Protein AF-A0A1B8EIZ2-F1 (afdb_monomer_lite)

Structure (mmCIF, N/CA/C/O backbone):
data_AF-A0A1B8EIZ2-F1
#
_entry.id   AF-A0A1B8EIZ2-F1
#
loop_
_atom_site.group_PDB
_atom_site.id
_atom_site.type_symbol
_atom_site.label_atom_id
_atom_site.label_alt_id
_atom_site.label_comp_id
_atom_site.label_asym_id
_atom_site.label_entity_id
_atom_site.label_seq_id
_atom_site.pdbx_PDB_ins_code
_atom_site.Cartn_x
_atom_site.Cartn_y
_atom_site.Cartn_z
_atom_site.occupancy
_atom_site.B_iso_or_equiv
_atom_site.auth_seq_id
_atom_site.auth_comp_id
_atom_site.auth_asym_id
_atom_site.auth_atom_id
_atom_site.pdbx_PDB_model_num
ATOM 1 N N . MET A 1 1 ? -33.612 -1.750 5.913 1.00 44.97 1 MET A N 1
ATOM 2 C CA . MET A 1 1 ? -33.078 -2.197 7.218 1.00 44.97 1 MET A CA 1
ATOM 3 C C . MET A 1 1 ? -32.308 -3.496 6.984 1.00 44.97 1 MET A C 1
ATOM 5 O O . MET A 1 1 ? -32.879 -4.565 7.127 1.00 44.97 1 MET A O 1
ATOM 9 N N . GLY A 1 2 ? -31.069 -3.424 6.476 1.00 52.00 2 GLY A N 1
ATOM 10 C CA . GLY A 1 2 ? -30.367 -4.631 6.025 1.00 52.00 2 GLY A CA 1
ATOM 11 C C . GLY A 1 2 ? -28.895 -4.427 5.651 1.00 52.00 2 GLY A C 1
ATOM 12 O O . GLY A 1 2 ? -28.555 -3.503 4.920 1.00 52.00 2 GLY A O 1
ATOM 13 N N . PHE A 1 3 ? -28.075 -5.344 6.168 1.00 50.91 3 PHE A N 1
ATOM 14 C CA . PHE A 1 3 ? -26.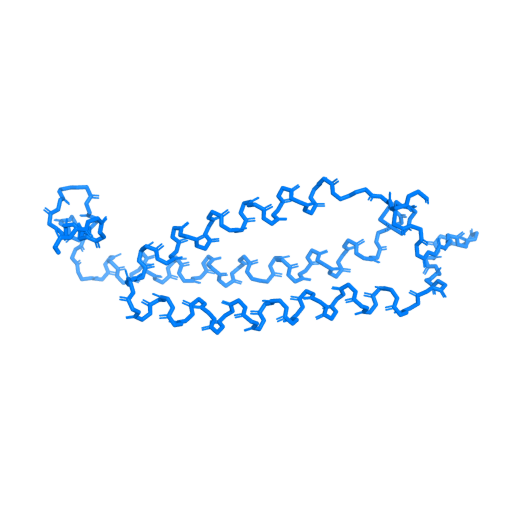715 -5.755 5.785 1.00 50.91 3 PHE A CA 1
ATOM 15 C C . PHE A 1 3 ? -25.481 -4.927 6.204 1.00 50.91 3 PHE A C 1
ATOM 17 O O . PHE A 1 3 ? -24.442 -5.532 6.426 1.00 50.91 3 PHE A O 1
ATOM 24 N N . PHE A 1 4 ? -25.563 -3.608 6.426 1.00 52.97 4 PHE A N 1
ATOM 25 C CA . PHE A 1 4 ? -24.393 -2.797 6.851 1.00 52.97 4 PHE A CA 1
ATOM 26 C C . PHE A 1 4 ? -24.554 -2.068 8.197 1.00 52.97 4 PHE A C 1
ATOM 28 O O . PHE A 1 4 ? -23.900 -1.059 8.452 1.00 52.97 4 PHE A O 1
ATOM 35 N N . SER A 1 5 ? -25.402 -2.569 9.097 1.00 48.25 5 SER A N 1
ATOM 36 C CA . SER A 1 5 ? -25.368 -2.121 10.493 1.00 48.25 5 SER A CA 1
ATOM 37 C C . SER A 1 5 ? -24.359 -2.990 11.241 1.00 48.25 5 SER A C 1
ATOM 39 O O . SER A 1 5 ? -24.698 -4.057 11.742 1.00 48.25 5 SER A O 1
ATOM 41 N N . LEU A 1 6 ? -23.091 -2.569 11.246 1.00 57.09 6 LEU A N 1
ATOM 42 C CA . LEU A 1 6 ? -22.146 -3.077 12.236 1.00 57.09 6 LEU A CA 1
ATOM 43 C C . LEU A 1 6 ? -22.602 -2.541 13.587 1.00 57.09 6 LEU A C 1
ATOM 45 O O . LEU A 1 6 ? -22.478 -1.353 13.878 1.00 57.09 6 LEU A O 1
ATOM 49 N N . ASP A 1 7 ? -23.192 -3.435 14.363 1.00 53.12 7 ASP A N 1
ATOM 50 C CA . ASP A 1 7 ? -23.754 -3.161 15.671 1.00 53.12 7 ASP A CA 1
ATOM 51 C C . ASP A 1 7 ? -22.623 -2.788 16.635 1.00 53.12 7 ASP A C 1
ATOM 53 O O . ASP A 1 7 ? -21.935 -3.661 17.166 1.00 53.12 7 ASP A O 1
ATOM 57 N N . GLN A 1 8 ? -22.391 -1.480 16.810 1.00 55.53 8 GLN A N 1
ATOM 58 C CA . GLN A 1 8 ? -21.224 -0.856 17.459 1.00 55.53 8 GLN A CA 1
ATOM 59 C C . GLN A 1 8 ? -21.064 -1.207 18.959 1.00 55.53 8 GLN A C 1
ATOM 61 O O . GLN A 1 8 ? -20.152 -0.728 19.636 1.00 55.53 8 GLN A O 1
ATOM 66 N N . HIS A 1 9 ? -21.934 -2.081 19.468 1.00 51.78 9 HIS A N 1
ATOM 67 C CA . HIS A 1 9 ? -22.034 -2.540 20.847 1.00 51.78 9 HIS A CA 1
ATOM 68 C C . HIS A 1 9 ? -21.626 -4.017 21.054 1.00 51.78 9 HIS A C 1
ATOM 70 O O . HIS A 1 9 ? -21.792 -4.555 22.151 1.00 51.78 9 HIS A O 1
ATOM 76 N N . GLN A 1 10 ? -21.083 -4.701 20.037 1.00 55.75 10 GLN A N 1
ATOM 77 C CA . GLN A 1 10 ? -20.530 -6.049 20.221 1.00 55.75 10 GLN A CA 1
ATOM 78 C C . GLN A 1 10 ? -19.235 -6.040 21.054 1.00 55.75 10 GLN A C 1
ATOM 80 O O . GLN A 1 10 ? -18.317 -5.264 20.794 1.00 55.75 10 GLN A O 1
ATOM 85 N N . GLY A 1 11 ? -19.123 -6.965 22.018 1.00 48.25 11 GLY A N 1
ATOM 86 C CA . GLY A 1 11 ? -18.013 -7.071 22.987 1.00 48.25 11 GLY A CA 1
ATOM 87 C C . GLY A 1 11 ? -16.612 -7.331 22.408 1.00 48.25 11 GLY A C 1
ATOM 88 O O . GLY A 1 11 ? -15.637 -7.370 23.155 1.00 48.25 11 GLY A O 1
ATOM 89 N N . TRP A 1 12 ? -16.498 -7.485 21.087 1.00 54.84 12 TRP A N 1
ATOM 90 C CA . TRP A 1 12 ? -15.234 -7.548 20.347 1.00 54.84 12 TRP A CA 1
ATOM 91 C C . TRP A 1 12 ? -14.711 -6.164 19.924 1.00 54.84 12 TRP A C 1
ATOM 93 O O . TRP A 1 12 ? -13.556 -6.042 19.518 1.00 54.84 12 TRP A O 1
ATOM 103 N N . MET A 1 13 ? -15.516 -5.101 20.040 1.00 55.62 13 MET A N 1
ATOM 104 C CA . MET A 1 13 ? -15.077 -3.745 19.722 1.00 55.62 13 MET A CA 1
ATOM 105 C C . MET A 1 13 ? -14.293 -3.105 20.860 1.00 55.62 13 MET A C 1
ATOM 107 O O . MET A 1 13 ? -14.751 -2.965 21.993 1.00 55.62 13 MET A O 1
ATOM 111 N N . VAL A 1 14 ? -13.116 -2.607 20.490 1.00 54.19 14 VAL A N 1
ATOM 112 C CA . VAL A 1 14 ? -12.145 -1.883 21.321 1.00 54.19 14 VAL A CA 1
ATOM 113 C C . VAL A 1 14 ? -12.776 -0.735 22.126 1.00 54.19 14 VAL A C 1
ATOM 115 O O . VAL A 1 14 ? -12.300 -0.426 23.216 1.00 54.19 14 VAL A O 1
ATOM 118 N N . HIS A 1 15 ? -13.893 -0.167 21.663 1.00 46.84 15 HIS A N 1
ATOM 119 C CA . HIS A 1 15 ? -14.651 0.872 22.367 1.00 46.84 15 HIS A CA 1
ATOM 120 C C . HIS A 1 15 ? -15.195 0.424 23.745 1.00 46.84 15 HIS A C 1
ATOM 122 O O . HIS A 1 15 ? -15.327 1.247 24.646 1.00 46.84 15 HIS A O 1
ATOM 128 N N . SER A 1 16 ? -15.440 -0.879 23.953 1.00 48.94 16 SER A N 1
ATOM 129 C CA . SER A 1 16 ? -15.867 -1.440 25.250 1.00 48.94 16 SER A CA 1
ATOM 130 C C . SER A 1 16 ? -14.715 -1.606 26.258 1.00 48.94 16 SER A C 1
ATOM 132 O O . SER A 1 16 ? -14.971 -1.628 27.463 1.00 48.94 16 SER A O 1
ATOM 134 N N . LYS A 1 17 ? -13.456 -1.714 25.801 1.00 52.69 17 LYS A N 1
ATOM 135 C CA . LYS A 1 17 ? -12.283 -1.972 26.667 1.00 52.69 17 LYS A CA 1
ATOM 136 C C . LYS A 1 17 ? -11.317 -0.792 26.804 1.00 52.69 17 LYS A C 1
ATOM 138 O O . LYS A 1 17 ? -10.550 -0.751 27.766 1.00 52.69 17 LYS A O 1
ATOM 143 N N . LEU A 1 18 ? -11.319 0.158 25.869 1.00 52.44 18 LEU A N 1
ATOM 144 C CA . LEU A 1 18 ? -10.359 1.262 25.806 1.00 52.44 18 LEU A CA 1
ATOM 145 C C . LEU A 1 18 ? -11.091 2.609 25.756 1.00 52.44 18 LEU A C 1
ATOM 147 O O . LEU A 1 18 ? -11.579 3.043 24.720 1.00 52.44 18 LEU A O 1
ATOM 151 N N . SER A 1 19 ? -11.137 3.277 26.910 1.00 54.81 19 SER A N 1
ATOM 152 C CA . SER A 1 19 ? -11.706 4.615 27.094 1.00 54.81 19 SER A CA 1
ATOM 153 C C . SER A 1 19 ? -10.610 5.695 27.057 1.00 54.81 19 SER A C 1
ATOM 155 O O . SER A 1 19 ? -9.509 5.497 27.582 1.00 54.81 19 SER A O 1
ATOM 157 N N . LYS A 1 20 ? -10.920 6.858 26.463 1.00 67.50 20 LYS A N 1
ATOM 158 C CA . LYS A 1 20 ? -10.102 8.092 26.455 1.00 67.50 20 LYS A CA 1
ATOM 159 C C . LYS A 1 20 ? -8.725 7.948 25.775 1.00 67.50 20 LYS A C 1
ATOM 161 O O . LYS A 1 20 ? -8.644 7.609 24.598 1.00 67.50 20 LYS A O 1
ATOM 166 N N . GLY A 1 21 ? -7.630 8.255 26.479 1.00 67.44 21 GLY A N 1
ATOM 167 C CA . GLY A 1 21 ? -6.308 8.497 25.882 1.00 67.44 21 GLY A CA 1
ATOM 168 C C . GLY A 1 21 ? -5.695 7.297 25.158 1.00 67.44 21 GLY A C 1
ATOM 169 O O . GLY A 1 21 ? -5.008 7.469 24.157 1.00 67.44 21 GLY A O 1
ATOM 170 N N . ARG A 1 22 ? -5.989 6.071 25.602 1.00 69.12 22 ARG A N 1
ATOM 171 C CA . ARG A 1 22 ? -5.469 4.862 24.949 1.00 69.12 22 ARG A CA 1
ATOM 172 C C . ARG A 1 22 ? -6.140 4.581 23.595 1.00 69.12 22 ARG A C 1
ATOM 174 O O . ARG A 1 22 ? -5.493 4.029 22.712 1.00 69.12 22 ARG A O 1
ATOM 181 N N . LEU A 1 23 ? -7.398 4.997 23.408 1.00 75.19 23 LEU A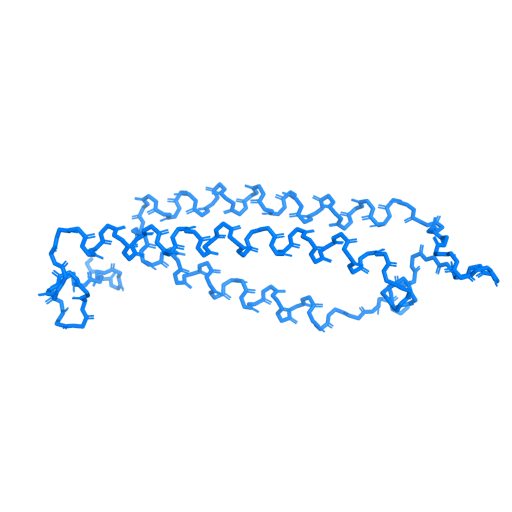 N 1
ATOM 182 C CA . LEU A 1 23 ? -8.079 4.921 22.111 1.00 75.19 23 LEU A CA 1
ATOM 183 C C . LEU A 1 23 ? -7.500 5.948 21.128 1.00 75.19 23 LEU A C 1
ATOM 185 O O . LEU A 1 23 ? -7.255 5.616 19.973 1.00 75.19 23 LEU A O 1
ATOM 189 N N . LEU A 1 24 ? -7.221 7.167 21.604 1.00 77.25 24 LEU A N 1
ATOM 190 C CA . LEU A 1 24 ? -6.554 8.203 20.806 1.00 77.25 24 LEU A CA 1
ATOM 191 C C . LEU A 1 24 ? -5.135 7.786 20.405 1.00 77.25 24 LEU A C 1
ATOM 193 O O . LEU A 1 24 ? -4.744 7.985 19.259 1.00 77.25 24 LEU A O 1
ATOM 197 N N . PHE A 1 25 ? -4.385 7.158 21.314 1.00 83.38 25 PHE A N 1
ATOM 198 C CA . PHE A 1 25 ? -3.067 6.607 21.004 1.00 83.38 25 PHE A CA 1
ATOM 199 C C . PHE A 1 25 ? -3.147 5.516 19.928 1.00 83.38 25 PHE A C 1
ATOM 201 O O . PHE A 1 25 ? -2.441 5.598 18.929 1.00 83.38 25 PHE A O 1
ATOM 208 N N . ALA A 1 26 ? -4.060 4.549 20.074 1.00 80.50 26 ALA A N 1
ATOM 209 C CA . ALA A 1 26 ? -4.258 3.499 19.075 1.00 80.50 26 ALA A CA 1
ATOM 210 C C . ALA A 1 26 ? -4.676 4.064 17.704 1.00 80.50 26 ALA A C 1
ATOM 212 O O . ALA A 1 26 ? -4.163 3.627 16.676 1.00 80.50 26 ALA A O 1
ATOM 213 N N . ALA A 1 27 ? -5.559 5.067 17.683 1.00 81.19 27 ALA A N 1
ATOM 214 C CA . ALA A 1 27 ? -5.965 5.743 16.454 1.00 81.19 27 ALA A CA 1
ATOM 215 C C . ALA A 1 27 ? -4.800 6.501 15.795 1.00 81.19 27 ALA A C 1
ATOM 217 O O . ALA A 1 27 ? -4.649 6.429 14.578 1.00 81.19 27 ALA A O 1
ATOM 218 N N . ASN A 1 28 ? -3.952 7.172 16.581 1.00 85.88 28 ASN A N 1
ATOM 219 C CA . ASN A 1 28 ? -2.755 7.846 16.075 1.00 85.88 28 ASN A CA 1
ATOM 220 C C . ASN A 1 28 ? -1.711 6.856 15.547 1.00 85.88 28 ASN A C 1
ATOM 222 O O . ASN A 1 28 ? -1.131 7.103 14.495 1.00 85.88 28 ASN A O 1
ATOM 226 N N . CYS A 1 29 ? -1.502 5.718 16.215 1.00 87.38 29 CYS A N 1
ATOM 227 C CA . CYS A 1 29 ? -0.637 4.655 15.700 1.00 87.38 29 CYS A CA 1
ATOM 228 C C . CYS A 1 29 ? -1.163 4.090 14.377 1.00 87.38 29 CYS A C 1
ATOM 230 O O . CYS A 1 29 ? -0.387 3.915 13.441 1.00 87.38 29 CYS A O 1
ATOM 232 N N . LEU A 1 30 ? -2.474 3.848 14.273 1.00 83.88 30 LEU A N 1
ATOM 233 C CA . LEU A 1 30 ? -3.096 3.377 13.036 1.00 83.88 30 LEU A CA 1
ATOM 234 C C . LEU A 1 30 ? -2.957 4.411 11.911 1.00 83.88 30 LEU A C 1
ATOM 236 O O . LEU A 1 30 ? -2.581 4.052 10.801 1.00 83.88 30 LEU A O 1
ATOM 240 N N . ALA A 1 31 ? -3.195 5.692 12.204 1.00 82.94 31 ALA A N 1
ATOM 241 C CA . ALA A 1 31 ? -3.003 6.776 11.244 1.00 82.94 31 ALA A CA 1
ATOM 242 C C . ALA A 1 31 ? -1.535 6.896 10.795 1.00 82.94 31 ALA A C 1
ATOM 244 O O . ALA A 1 31 ? -1.271 7.040 9.603 1.00 82.94 31 ALA A O 1
ATOM 245 N N . GLY A 1 32 ? -0.582 6.778 11.725 1.00 86.00 32 GLY A N 1
ATOM 246 C CA . GLY A 1 32 ? 0.851 6.775 11.418 1.00 86.00 32 GLY A CA 1
ATOM 247 C C . GLY A 1 32 ? 1.261 5.596 10.535 1.00 86.00 32 GLY A C 1
ATOM 248 O O . GLY A 1 32 ? 2.003 5.773 9.572 1.00 86.00 32 GLY A O 1
ATOM 249 N N . MET A 1 33 ? 0.714 4.410 10.799 1.00 86.62 33 MET A N 1
ATOM 250 C CA . MET A 1 33 ? 0.929 3.230 9.962 1.00 86.62 33 MET A CA 1
ATOM 251 C C . MET A 1 33 ? 0.376 3.427 8.544 1.00 86.62 33 MET A C 1
ATOM 253 O O . MET A 1 33 ? 1.060 3.092 7.581 1.00 86.62 33 MET A O 1
ATOM 257 N N . SER A 1 34 ? -0.806 4.036 8.389 1.00 82.12 34 SER A N 1
ATOM 258 C CA . SER A 1 34 ? -1.358 4.362 7.065 1.00 82.12 34 SER A CA 1
ATOM 259 C C . SER A 1 34 ? -0.456 5.309 6.268 1.00 82.12 34 SER A C 1
ATOM 261 O O . SER A 1 34 ? -0.246 5.095 5.077 1.00 82.12 34 SER A O 1
ATOM 263 N N . ILE A 1 35 ? 0.110 6.333 6.918 1.00 85.88 35 ILE A N 1
ATOM 264 C CA . ILE A 1 35 ? 1.055 7.263 6.276 1.00 85.88 35 ILE A CA 1
ATOM 265 C C . ILE A 1 35 ? 2.330 6.526 5.847 1.00 85.88 35 ILE A C 1
ATOM 267 O O . ILE A 1 35 ? 2.833 6.753 4.748 1.00 85.88 35 ILE A O 1
ATOM 271 N N . PHE A 1 36 ? 2.829 5.611 6.681 1.00 86.19 36 PHE A N 1
ATOM 272 C CA . PHE A 1 36 ? 4.004 4.805 6.356 1.00 86.19 36 PHE A CA 1
ATOM 273 C C . PHE A 1 36 ? 3.777 3.922 5.123 1.00 86.19 36 PHE A C 1
ATOM 275 O O . PHE A 1 36 ? 4.617 3.900 4.227 1.00 86.19 36 PHE A O 1
ATOM 282 N N . PHE A 1 37 ? 2.621 3.255 5.033 1.00 80.81 37 PHE A N 1
ATOM 283 C CA . PHE A 1 37 ? 2.254 2.467 3.850 1.00 80.81 37 PHE A CA 1
ATOM 284 C C . PHE A 1 37 ? 2.187 3.318 2.578 1.00 80.81 37 PHE A C 1
ATOM 286 O O . PHE A 1 37 ? 2.655 2.882 1.530 1.00 80.81 37 PHE A O 1
ATOM 293 N N . PHE A 1 38 ? 1.674 4.547 2.675 1.00 81.31 38 PHE A N 1
ATOM 294 C CA . PHE A 1 38 ? 1.617 5.469 1.541 1.00 81.31 38 PHE A CA 1
ATOM 295 C C . PHE A 1 38 ? 3.018 5.872 1.049 1.00 81.31 38 PHE A C 1
ATOM 297 O O . PHE A 1 38 ? 3.266 5.937 -0.153 1.00 81.31 38 PHE A O 1
ATOM 304 N N . GLY A 1 39 ? 3.953 6.112 1.975 1.00 83.31 39 GLY A N 1
ATOM 305 C CA . GLY A 1 39 ? 5.353 6.392 1.640 1.00 83.31 39 GLY A CA 1
ATOM 306 C C . GLY A 1 39 ? 6.092 5.177 1.073 1.00 83.31 39 GLY A C 1
ATOM 307 O O . GLY A 1 39 ? 6.890 5.325 0.149 1.00 83.31 39 GLY A O 1
ATOM 308 N N . TYR A 1 40 ? 5.799 3.979 1.585 1.00 85.19 40 TYR A N 1
ATOM 309 C CA . TYR A 1 40 ? 6.380 2.729 1.096 1.00 85.19 40 TYR A CA 1
ATOM 310 C C . TYR A 1 40 ? 6.005 2.454 -0.365 1.00 85.19 40 TYR A C 1
ATOM 312 O O . TYR A 1 40 ? 6.889 2.176 -1.168 1.00 85.19 40 TYR A O 1
ATOM 320 N N . ASP A 1 41 ? 4.728 2.591 -0.723 1.00 82.25 41 ASP A N 1
ATOM 321 C CA . ASP A 1 41 ? 4.226 2.336 -2.082 1.00 82.25 41 ASP A CA 1
ATOM 322 C C . ASP A 1 41 ? 4.826 3.313 -3.115 1.00 82.25 41 ASP A C 1
ATOM 324 O O . ASP A 1 41 ? 5.273 2.911 -4.190 1.00 82.25 41 ASP A O 1
ATOM 328 N N . GLN A 1 42 ? 4.978 4.591 -2.744 1.00 75.75 42 GLN A N 1
ATOM 329 C CA . GLN A 1 42 ? 5.688 5.570 -3.577 1.00 75.75 42 GLN A CA 1
ATOM 330 C C . GLN A 1 42 ? 7.184 5.250 -3.724 1.00 75.75 42 GLN A C 1
ATOM 332 O O . GLN A 1 42 ? 7.735 5.351 -4.822 1.00 75.75 42 GLN A O 1
ATOM 337 N N . GLY A 1 43 ? 7.849 4.855 -2.633 1.00 79.69 43 GLY A N 1
ATOM 338 C CA . GLY A 1 43 ? 9.267 4.482 -2.652 1.00 79.69 43 GLY A CA 1
ATOM 339 C C . GLY A 1 43 ? 9.533 3.216 -3.468 1.00 79.69 43 GLY A C 1
ATOM 340 O O . GLY A 1 43 ? 10.510 3.156 -4.215 1.00 79.69 43 GLY A O 1
ATOM 341 N N . MET A 1 44 ? 8.632 2.236 -3.380 1.00 79.00 44 MET A N 1
ATOM 342 C CA . MET A 1 44 ? 8.650 1.013 -4.181 1.00 79.00 44 MET A CA 1
ATOM 343 C C . MET A 1 44 ? 8.566 1.332 -5.671 1.00 79.00 44 MET A C 1
ATOM 345 O O . MET A 1 44 ? 9.416 0.875 -6.429 1.00 79.00 44 MET A O 1
ATOM 349 N N . MET A 1 45 ? 7.616 2.170 -6.093 1.00 71.81 45 MET A N 1
ATOM 350 C CA . MET A 1 45 ? 7.490 2.560 -7.502 1.00 71.81 45 MET A CA 1
ATOM 351 C C . MET A 1 45 ? 8.718 3.319 -8.024 1.00 71.81 45 MET A C 1
ATOM 353 O O . MET A 1 45 ? 9.118 3.128 -9.172 1.00 71.81 45 MET A O 1
ATOM 357 N N . GLY A 1 46 ?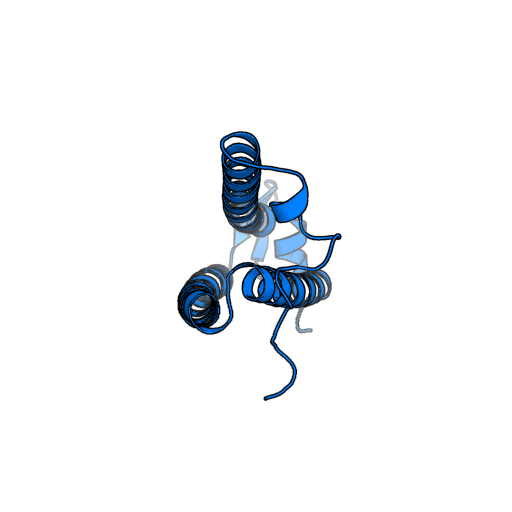 9.369 4.131 -7.185 1.00 69.88 46 GLY A N 1
ATOM 358 C CA . GLY A 1 46 ? 10.634 4.786 -7.533 1.00 69.88 46 GLY A CA 1
ATOM 359 C C . GLY A 1 46 ? 11.814 3.813 -7.666 1.00 69.88 46 GLY A C 1
ATOM 360 O O . GLY A 1 46 ? 12.594 3.924 -8.609 1.00 69.88 46 GLY A O 1
ATOM 361 N N . GLY A 1 47 ? 11.940 2.846 -6.751 1.00 67.81 47 GLY A N 1
ATOM 362 C CA . GLY A 1 47 ? 13.050 1.883 -6.731 1.00 67.81 47 GLY A CA 1
ATOM 363 C C . GLY A 1 47 ? 12.916 0.748 -7.751 1.00 67.81 47 GLY A C 1
ATOM 364 O O . GLY A 1 47 ? 13.881 0.404 -8.438 1.00 67.81 47 GLY A O 1
ATOM 365 N N . VAL A 1 48 ? 11.714 0.190 -7.902 1.00 67.12 48 VAL A N 1
ATOM 366 C CA . VAL A 1 48 ? 11.434 -0.903 -8.847 1.00 67.12 48 VAL A CA 1
ATOM 367 C C . VAL A 1 48 ? 11.619 -0.427 -10.289 1.00 67.12 48 VAL A C 1
ATOM 369 O O . VAL A 1 48 ? 12.267 -1.114 -11.071 1.00 67.12 48 VAL A O 1
ATOM 372 N N . ASN A 1 49 ? 11.193 0.794 -10.626 1.00 61.56 49 ASN A N 1
ATOM 373 C CA . ASN A 1 49 ? 11.384 1.367 -11.966 1.00 61.56 49 ASN A CA 1
ATOM 374 C C . ASN A 1 49 ? 12.838 1.634 -12.365 1.00 61.56 49 ASN A C 1
ATOM 376 O O . ASN A 1 49 ? 13.104 1.946 -13.524 1.00 61.56 49 ASN A O 1
ATOM 380 N N . GLN A 1 50 ? 13.774 1.604 -11.422 1.00 58.66 50 GLN A N 1
ATOM 381 C CA . GLN A 1 50 ? 15.203 1.781 -11.692 1.00 58.66 50 GLN A CA 1
ATOM 382 C C . GLN A 1 50 ? 15.967 0.457 -11.607 1.00 58.66 50 GLN A C 1
ATOM 384 O O . GLN A 1 50 ? 17.172 0.423 -11.846 1.00 58.66 50 GLN A O 1
ATOM 389 N N . SER A 1 51 ? 15.276 -0.636 -11.275 1.00 59.22 51 SER A N 1
ATOM 390 C CA . SER A 1 51 ? 15.893 -1.948 -11.135 1.00 59.22 51 SER A CA 1
ATOM 391 C C . SER A 1 51 ? 16.090 -2.603 -12.512 1.00 59.22 51 SER A C 1
ATOM 393 O O . SER A 1 51 ? 15.140 -2.668 -13.298 1.00 59.22 51 SER A O 1
ATOM 395 N N . PRO A 1 52 ? 17.292 -3.135 -12.809 1.00 58.50 52 PRO A N 1
ATOM 396 C CA . PRO A 1 52 ? 17.617 -3.720 -14.112 1.00 58.50 52 PRO A CA 1
ATOM 397 C C . PRO A 1 52 ? 16.721 -4.917 -14.472 1.00 58.50 52 PRO A C 1
ATOM 399 O O . PRO A 1 52 ? 16.352 -5.078 -15.634 1.00 58.50 52 PRO A O 1
ATOM 402 N N . ASP A 1 53 ? 16.287 -5.702 -13.482 1.00 63.34 53 ASP A N 1
ATOM 403 C CA . ASP A 1 53 ? 15.357 -6.819 -13.692 1.00 63.34 53 ASP A CA 1
ATOM 404 C C . ASP A 1 53 ? 13.969 -6.352 -14.138 1.00 63.34 53 ASP A C 1
ATOM 406 O O . ASP A 1 53 ? 13.364 -6.976 -15.003 1.00 63.34 53 ASP A O 1
ATOM 410 N N . TYR A 1 54 ? 13.471 -5.231 -13.610 1.00 60.88 54 TYR A N 1
ATOM 411 C CA . TYR A 1 54 ? 12.157 -4.700 -13.981 1.00 60.88 54 TYR A CA 1
ATOM 412 C C . TYR A 1 54 ? 12.162 -4.107 -15.393 1.00 60.88 54 TYR A C 1
ATOM 414 O O . TYR A 1 54 ? 11.209 -4.289 -16.147 1.00 60.88 54 TYR A O 1
ATOM 422 N N . ILE A 1 55 ? 13.263 -3.458 -15.783 1.00 61.38 55 ILE A N 1
ATOM 423 C CA . ILE A 1 55 ? 13.445 -2.892 -17.128 1.00 61.38 55 ILE A CA 1
ATOM 424 C C . ILE A 1 55 ? 13.510 -4.006 -18.180 1.00 61.38 55 ILE A C 1
ATOM 426 O O . ILE A 1 55 ? 12.857 -3.901 -19.220 1.00 61.38 55 ILE A O 1
ATOM 430 N N . ASN A 1 56 ? 14.219 -5.099 -17.876 1.00 59.22 56 ASN A N 1
ATOM 431 C CA . ASN A 1 56 ? 14.265 -6.290 -18.724 1.00 59.22 56 ASN A CA 1
ATOM 432 C C . ASN A 1 56 ? 12.915 -7.026 -18.763 1.00 59.22 56 ASN A C 1
ATOM 434 O O . ASN A 1 56 ? 12.467 -7.432 -19.837 1.00 59.22 56 ASN A O 1
ATOM 438 N N . LEU A 1 57 ? 12.242 -7.175 -17.615 1.00 62.09 57 LEU A N 1
ATOM 439 C CA . LEU A 1 57 ? 10.957 -7.870 -17.524 1.00 62.09 57 LEU A CA 1
ATOM 440 C C . LEU A 1 57 ? 9.858 -7.108 -18.267 1.00 62.09 57 LEU A C 1
ATOM 442 O O . LEU A 1 57 ? 9.077 -7.730 -18.976 1.00 62.09 57 LEU A O 1
ATOM 446 N N . MET A 1 58 ? 9.819 -5.780 -18.162 1.00 59.91 58 MET A N 1
ATOM 447 C CA . MET A 1 58 ? 8.800 -4.943 -18.798 1.00 59.91 58 MET A CA 1
ATOM 448 C C . MET A 1 58 ? 9.187 -4.453 -20.211 1.00 59.91 58 MET A C 1
ATOM 450 O O . MET A 1 58 ? 8.386 -3.781 -20.851 1.00 59.91 58 MET A O 1
ATOM 454 N N . LYS A 1 59 ? 10.375 -4.819 -20.733 1.00 56.84 59 LYS A N 1
ATOM 455 C CA . LYS A 1 59 ? 10.896 -4.453 -22.077 1.00 56.84 59 LYS A CA 1
ATOM 456 C C . LYS A 1 59 ? 10.854 -2.937 -22.397 1.00 56.84 59 LYS A C 1
ATOM 458 O O . LYS A 1 59 ? 10.634 -2.561 -23.544 1.00 56.84 59 LYS A O 1
ATOM 463 N N . PHE A 1 60 ? 11.094 -2.046 -21.429 1.00 55.50 60 PHE A N 1
ATOM 464 C CA . PHE A 1 60 ? 11.093 -0.581 -21.671 1.00 55.50 60 PHE A CA 1
ATOM 465 C C . PHE A 1 60 ? 12.480 0.036 -21.939 1.00 55.50 60 PHE A C 1
ATOM 467 O O . PHE A 1 60 ? 12.600 1.248 -22.145 1.00 55.50 60 PHE A O 1
ATOM 474 N N . GLY A 1 61 ? 13.544 -0.771 -21.941 1.00 51.09 61 GLY A N 1
ATOM 475 C CA . GLY A 1 61 ? 14.906 -0.310 -22.209 1.00 51.09 61 GLY A CA 1
ATOM 476 C C . GLY A 1 61 ? 15.922 -1.448 -22.267 1.00 51.09 61 GLY A C 1
ATOM 477 O O . GLY A 1 61 ? 15.562 -2.618 -22.140 1.00 51.09 61 GLY A O 1
ATOM 478 N N . TYR A 1 62 ? 17.192 -1.090 -22.453 1.00 54.44 62 TYR A N 1
ATOM 479 C CA . TYR A 1 62 ? 18.331 -2.009 -22.438 1.00 54.44 62 TYR A CA 1
ATOM 480 C C . TYR A 1 62 ? 19.369 -1.560 -21.400 1.00 54.44 62 TYR A C 1
ATOM 482 O O . TYR A 1 62 ? 19.430 -0.392 -21.007 1.00 54.44 62 TYR A O 1
ATOM 490 N N . ILE A 1 63 ? 20.173 -2.510 -20.930 1.00 52.16 63 ILE A N 1
ATOM 491 C CA . ILE A 1 63 ? 21.329 -2.236 -20.074 1.00 52.16 63 ILE A CA 1
ATOM 492 C C . ILE A 1 63 ? 22.508 -1.937 -21.004 1.00 52.16 63 ILE A C 1
ATOM 494 O O . ILE A 1 63 ? 22.817 -2.753 -21.869 1.00 52.16 63 ILE A O 1
ATOM 498 N N . ASP A 1 64 ? 23.126 -0.766 -20.856 1.00 45.81 64 ASP A N 1
ATOM 499 C CA . ASP A 1 64 ? 24.374 -0.432 -21.553 1.00 45.81 64 ASP A CA 1
ATOM 500 C C . ASP A 1 64 ? 25.564 -1.162 -20.896 1.00 45.81 64 ASP A C 1
ATOM 502 O O . ASP A 1 64 ? 25.500 -1.508 -19.711 1.00 45.81 64 ASP A O 1
ATOM 506 N N . ASP A 1 65 ? 26.672 -1.356 -21.615 1.00 48.19 65 ASP A N 1
ATOM 507 C CA . ASP A 1 65 ? 27.854 -2.121 -21.159 1.00 48.19 65 ASP A CA 1
ATOM 508 C C . ASP A 1 65 ? 28.505 -1.553 -19.871 1.00 48.19 65 ASP A C 1
ATOM 510 O O . ASP A 1 65 ? 29.320 -2.210 -19.221 1.00 48.19 65 ASP A O 1
ATOM 514 N N . ALA A 1 66 ? 28.114 -0.343 -19.456 1.00 50.69 66 ALA A N 1
ATOM 515 C CA . ALA A 1 66 ? 28.519 0.318 -18.215 1.00 50.69 66 ALA A CA 1
ATOM 516 C C . ALA A 1 66 ? 27.602 0.034 -16.999 1.00 50.69 66 ALA A C 1
ATOM 518 O O . ALA A 1 66 ? 27.827 0.592 -15.923 1.00 50.69 66 ALA A O 1
ATOM 519 N N . GLY A 1 67 ? 26.562 -0.798 -17.144 1.00 52.03 67 GLY A N 1
ATOM 520 C CA . GLY A 1 67 ? 25.626 -1.139 -16.062 1.00 52.03 67 GLY A CA 1
ATOM 521 C C . GLY A 1 67 ? 24.608 -0.040 -15.732 1.00 52.03 67 GLY A C 1
ATOM 522 O O . GLY A 1 67 ? 23.967 -0.091 -14.682 1.00 52.03 67 GLY A O 1
ATOM 523 N N . VAL A 1 68 ? 24.455 0.955 -16.612 1.00 49.62 68 VAL A N 1
ATOM 524 C CA . VAL A 1 68 ? 23.478 2.040 -16.460 1.00 49.62 68 VAL A CA 1
ATOM 525 C C . VAL A 1 68 ? 22.202 1.675 -17.232 1.00 49.62 68 VAL A C 1
ATOM 527 O O . VAL A 1 68 ? 22.284 1.376 -18.426 1.00 49.62 68 VAL A O 1
ATOM 530 N N . PRO A 1 69 ? 21.019 1.682 -16.591 1.00 53.47 69 PRO A N 1
ATOM 531 C CA . PRO A 1 69 ? 19.757 1.435 -17.278 1.00 53.47 69 PRO A CA 1
ATOM 532 C C . PRO A 1 69 ? 19.415 2.595 -18.224 1.00 53.47 69 PRO A C 1
ATOM 534 O O . PRO A 1 69 ? 19.141 3.709 -17.773 1.00 53.47 69 PRO A O 1
ATOM 537 N N . VAL A 1 70 ? 19.415 2.339 -19.535 1.00 51.53 70 VAL A N 1
ATOM 538 C CA . VAL A 1 70 ? 19.024 3.324 -20.554 1.00 51.53 70 VAL A CA 1
ATOM 539 C C . VAL A 1 70 ? 17.585 3.039 -20.972 1.00 51.53 70 VAL A C 1
ATOM 541 O O . VAL A 1 70 ? 17.282 2.088 -21.694 1.00 51.53 70 VAL A O 1
ATOM 544 N N . VAL A 1 71 ? 16.677 3.881 -20.484 1.00 52.94 71 VAL A N 1
ATOM 545 C CA . VAL A 1 71 ? 15.245 3.805 -20.786 1.00 52.94 71 VAL A CA 1
ATOM 546 C C . VAL A 1 71 ? 15.021 4.354 -22.191 1.00 52.94 71 VAL A C 1
ATOM 548 O O . VAL A 1 71 ? 15.093 5.561 -22.415 1.00 52.94 71 VAL A O 1
ATOM 551 N N . THR A 1 72 ? 14.777 3.465 -23.150 1.00 53.59 72 THR A N 1
ATOM 552 C CA . THR A 1 72 ? 14.540 3.833 -24.554 1.00 53.59 72 THR A CA 1
ATOM 553 C C . THR A 1 72 ? 13.121 4.379 -24.754 1.00 53.59 72 THR A C 1
ATOM 555 O O . THR A 1 72 ? 12.901 5.184 -25.655 1.00 53.59 72 THR A O 1
ATOM 558 N N . ASP A 1 73 ? 12.182 4.009 -23.872 1.00 56.16 73 ASP A N 1
ATOM 559 C CA . ASP A 1 73 ? 10.764 4.374 -23.956 1.00 56.16 73 ASP A CA 1
ATOM 560 C C . ASP A 1 73 ? 10.282 5.132 -22.701 1.00 56.16 73 ASP A C 1
ATOM 562 O O . ASP A 1 73 ? 9.569 4.628 -21.826 1.00 56.16 73 ASP A O 1
ATOM 566 N N . THR A 1 74 ? 10.696 6.397 -22.591 1.00 60.62 74 THR A N 1
ATOM 567 C CA . THR A 1 74 ? 10.370 7.274 -21.448 1.00 60.62 74 THR A CA 1
ATOM 568 C C . THR A 1 74 ? 8.868 7.543 -21.298 1.00 60.62 74 THR A C 1
ATOM 570 O O . THR A 1 74 ? 8.393 7.801 -20.190 1.00 60.62 74 THR A O 1
ATOM 573 N N . LEU A 1 75 ? 8.100 7.431 -22.388 1.00 61.59 75 LEU A N 1
ATOM 574 C CA . LEU A 1 75 ? 6.642 7.566 -22.388 1.00 61.59 75 LEU A CA 1
ATOM 575 C C . LEU A 1 75 ? 5.944 6.409 -21.661 1.00 61.59 75 LEU A C 1
ATOM 577 O O . LEU A 1 75 ? 4.952 6.646 -20.972 1.00 61.59 75 LEU A O 1
ATOM 581 N N . LEU A 1 76 ? 6.461 5.181 -21.760 1.00 64.19 76 LEU A N 1
ATOM 582 C CA . LEU A 1 76 ? 5.889 4.015 -21.079 1.00 64.19 76 LEU A CA 1
ATOM 583 C C . LEU A 1 76 ? 6.181 4.043 -19.577 1.00 64.19 76 LEU A C 1
ATOM 585 O O . LEU A 1 76 ? 5.261 3.876 -18.775 1.00 64.19 76 LEU A O 1
ATOM 589 N N . GLN A 1 77 ? 7.415 4.367 -19.180 1.00 64.94 77 GLN A N 1
ATOM 590 C CA . GLN A 1 77 ? 7.756 4.545 -17.764 1.00 64.94 77 GLN A CA 1
ATOM 591 C C . GLN A 1 77 ? 6.958 5.700 -17.134 1.00 64.94 77 GLN A C 1
ATOM 593 O O . GLN A 1 77 ? 6.376 5.549 -16.055 1.00 64.94 77 GLN A O 1
ATOM 598 N N . GLY A 1 78 ? 6.889 6.847 -17.821 1.00 69.75 78 GLY A N 1
ATOM 599 C CA . GLY A 1 78 ? 6.099 7.996 -17.382 1.00 69.75 78 GLY A CA 1
ATOM 600 C C . GLY A 1 78 ? 4.599 7.693 -17.327 1.00 69.75 78 GLY A C 1
ATOM 601 O O . GLY A 1 78 ? 3.925 8.118 -16.392 1.00 69.75 78 GLY A O 1
ATOM 602 N N . GLY A 1 79 ? 4.085 6.908 -18.278 1.00 76.25 79 GLY A N 1
ATOM 603 C CA . GLY A 1 79 ? 2.693 6.464 -18.326 1.00 76.25 79 GLY A CA 1
ATOM 604 C C . GLY A 1 79 ? 2.304 5.580 -17.141 1.00 76.25 79 GLY A C 1
ATOM 605 O O . GLY A 1 79 ? 1.265 5.816 -16.527 1.00 76.25 79 GLY A O 1
ATOM 606 N N . ILE A 1 80 ? 3.152 4.621 -16.756 1.00 76.12 80 ILE A N 1
ATOM 607 C CA . ILE A 1 80 ? 2.903 3.756 -15.588 1.00 76.12 80 ILE A CA 1
ATOM 608 C C . ILE A 1 80 ? 2.846 4.592 -14.306 1.00 76.12 80 ILE A C 1
ATOM 610 O O . ILE A 1 80 ? 1.918 4.443 -13.508 1.00 76.12 80 ILE A O 1
ATOM 614 N N . MET A 1 81 ? 3.782 5.531 -14.136 1.00 77.31 81 MET A N 1
ATOM 615 C CA . MET A 1 81 ? 3.770 6.449 -12.993 1.00 77.31 81 MET A CA 1
ATOM 616 C C . MET A 1 81 ? 2.557 7.383 -13.009 1.00 77.31 81 MET A C 1
ATOM 618 O O . MET A 1 81 ? 1.932 7.605 -11.972 1.00 77.31 81 MET A O 1
ATOM 622 N N . ALA A 1 82 ? 2.169 7.894 -14.177 1.00 82.38 82 ALA A N 1
ATOM 623 C CA . ALA A 1 82 ? 0.995 8.747 -14.313 1.00 82.38 82 ALA A CA 1
ATOM 624 C C . ALA A 1 82 ? -0.295 8.006 -13.931 1.00 82.38 82 ALA A C 1
ATOM 626 O O . ALA A 1 82 ? -1.107 8.551 -13.182 1.00 82.38 82 ALA A O 1
ATOM 627 N N . VAL A 1 83 ? -0.470 6.757 -14.381 1.00 84.31 83 VAL A N 1
ATOM 628 C CA . VAL A 1 83 ? -1.629 5.921 -14.021 1.00 84.31 83 VAL A CA 1
ATOM 629 C C . VAL A 1 83 ? -1.633 5.599 -12.527 1.00 84.31 83 VAL A C 1
ATOM 631 O O . VAL A 1 83 ? -2.693 5.641 -11.906 1.00 84.31 83 VAL A O 1
ATOM 634 N N . PHE A 1 84 ? -0.468 5.353 -11.927 1.00 83.06 84 PHE A N 1
ATOM 635 C CA . PHE A 1 84 ? -0.335 5.137 -10.487 1.00 83.06 84 PHE A CA 1
ATOM 636 C C . PHE A 1 84 ? -0.808 6.352 -9.662 1.00 83.06 84 PHE A C 1
ATOM 638 O O . PHE A 1 84 ? -1.669 6.223 -8.783 1.00 83.06 84 PHE A O 1
ATOM 645 N N . TYR A 1 85 ? -0.327 7.558 -9.983 1.00 84.19 85 TYR A N 1
ATOM 646 C CA . TYR A 1 85 ? -0.737 8.776 -9.272 1.00 84.19 85 TYR A CA 1
ATOM 647 C C . TYR A 1 85 ? -2.193 9.170 -9.562 1.00 84.19 85 TYR A C 1
ATOM 649 O O . TYR A 1 85 ? -2.918 9.566 -8.645 1.00 84.19 85 TYR A O 1
ATOM 657 N N . LEU A 1 86 ? -2.656 9.014 -10.806 1.00 86.75 86 LEU A N 1
ATOM 658 C CA . LEU A 1 86 ? -4.047 9.277 -11.189 1.00 86.75 86 LEU A CA 1
ATOM 659 C C . LEU A 1 86 ? -5.010 8.299 -10.504 1.00 86.75 86 LEU A C 1
ATOM 661 O O . LEU A 1 86 ? -6.057 8.710 -10.000 1.00 86.75 86 LEU A O 1
ATOM 665 N N . GLY A 1 87 ? -4.639 7.020 -10.428 1.00 85.44 87 GLY A N 1
ATOM 666 C CA . GLY A 1 87 ? -5.384 5.996 -9.700 1.00 85.44 87 GLY A CA 1
ATOM 667 C C . GLY A 1 87 ? -5.483 6.317 -8.211 1.00 85.44 87 GLY A C 1
ATOM 668 O O . GLY A 1 87 ? -6.562 6.212 -7.629 1.00 85.44 87 GLY A O 1
ATOM 669 N N . THR A 1 88 ? -4.394 6.803 -7.612 1.00 85.25 88 THR A N 1
ATOM 670 C CA . THR A 1 88 ? -4.374 7.234 -6.207 1.00 85.25 88 THR A CA 1
ATOM 671 C C . THR A 1 88 ? -5.283 8.445 -5.959 1.00 85.25 88 THR A C 1
ATOM 673 O O . THR A 1 88 ? -6.000 8.476 -4.957 1.00 85.25 88 THR A O 1
ATOM 676 N N . LEU A 1 89 ? -5.325 9.411 -6.886 1.00 87.06 89 LEU A N 1
ATOM 677 C CA . LEU A 1 89 ? -6.234 10.565 -6.832 1.00 87.06 89 LEU A CA 1
ATOM 678 C C . LEU A 1 89 ? -7.709 10.136 -6.907 1.00 87.06 89 LEU A C 1
ATOM 680 O O . LEU A 1 89 ? -8.533 10.548 -6.090 1.00 87.06 89 LEU A O 1
ATOM 684 N N . ALA A 1 90 ? -8.057 9.292 -7.878 1.00 89.12 90 ALA A N 1
ATOM 685 C CA . ALA A 1 90 ? -9.421 8.784 -7.992 1.00 89.12 90 ALA A CA 1
ATOM 686 C C . ALA A 1 90 ? -9.797 7.959 -6.749 1.00 89.12 90 ALA A C 1
ATOM 688 O O . ALA A 1 90 ? -10.870 8.143 -6.170 1.00 89.12 90 ALA A O 1
ATOM 689 N N . GLY A 1 91 ? -8.882 7.101 -6.293 1.00 85.25 91 GLY A N 1
ATOM 690 C CA . GLY A 1 91 ? -9.046 6.259 -5.114 1.00 85.25 91 GLY A CA 1
ATOM 691 C C . GLY A 1 91 ? -9.256 7.052 -3.825 1.00 85.25 91 GLY A C 1
ATOM 692 O O . GLY A 1 91 ? -10.122 6.682 -3.035 1.00 85.25 91 GLY A O 1
ATOM 693 N N . CYS A 1 92 ? -8.544 8.164 -3.613 1.00 85.44 92 CYS A N 1
ATOM 694 C CA . CYS A 1 92 ? -8.741 8.990 -2.420 1.00 85.44 92 CYS A CA 1
ATOM 695 C C . CYS A 1 92 ? -10.087 9.730 -2.445 1.00 85.44 92 CYS A C 1
ATOM 697 O O . CYS A 1 92 ? -10.742 9.833 -1.408 1.00 85.44 92 CYS A O 1
ATOM 699 N N . MET A 1 93 ? -10.550 10.159 -3.624 1.00 87.50 93 MET A N 1
ATOM 700 C CA . MET A 1 93 ? -11.851 10.811 -3.783 1.00 87.50 93 MET A CA 1
ATOM 701 C C . MET A 1 93 ? -13.010 9.836 -3.530 1.00 87.50 93 MET A C 1
ATOM 703 O O . MET A 1 93 ? -13.920 10.140 -2.754 1.00 87.50 93 MET A O 1
ATOM 707 N N . PHE A 1 94 ? -12.955 8.633 -4.114 1.00 85.62 94 PHE A N 1
ATOM 708 C CA . PHE A 1 94 ? -13.947 7.588 -3.847 1.00 85.62 94 PHE A CA 1
ATOM 709 C C . PHE A 1 94 ? -13.862 7.081 -2.405 1.00 85.62 94 PHE A C 1
ATOM 711 O O . PHE A 1 94 ? -14.888 6.957 -1.739 1.00 85.62 94 PHE A O 1
ATOM 718 N N . GLY A 1 95 ? -12.656 6.841 -1.891 1.00 83.62 95 GLY A N 1
ATOM 719 C CA . GLY A 1 95 ? -12.429 6.396 -0.518 1.00 83.62 95 GLY A CA 1
ATOM 720 C C . GLY A 1 95 ? -12.934 7.398 0.521 1.00 83.62 95 GLY A C 1
ATOM 721 O O . GLY A 1 95 ? -13.539 6.984 1.507 1.00 83.62 95 GLY A O 1
ATOM 722 N N . GLY A 1 96 ? -12.765 8.702 0.279 1.00 82.75 96 GLY A N 1
ATOM 723 C CA . GLY A 1 96 ? -13.326 9.764 1.119 1.00 82.75 96 GLY A CA 1
ATOM 724 C C . GLY A 1 96 ? -14.855 9.746 1.125 1.00 82.75 96 GLY A C 1
ATOM 725 O O . GLY A 1 96 ? -15.466 9.680 2.189 1.00 82.75 96 GLY A O 1
ATOM 726 N N . TYR A 1 97 ? -15.477 9.683 -0.059 1.00 83.50 97 TYR A N 1
ATOM 727 C CA . TYR A 1 97 ? -16.937 9.600 -0.184 1.00 83.50 97 TYR A CA 1
ATOM 728 C C . TYR A 1 97 ? -17.526 8.352 0.498 1.00 83.50 97 TYR A C 1
ATOM 730 O O . TYR A 1 97 ? -18.530 8.434 1.210 1.00 83.50 97 TYR A O 1
ATOM 738 N N . PHE A 1 98 ? -16.903 7.184 0.308 1.00 81.56 98 PHE A N 1
ATOM 739 C CA . PHE A 1 98 ? -17.320 5.947 0.975 1.00 81.56 98 PHE A CA 1
ATOM 740 C C . PHE A 1 98 ? -17.071 5.999 2.490 1.00 81.56 98 PHE A C 1
ATOM 742 O O . PHE A 1 98 ? -17.924 5.541 3.254 1.00 81.56 98 PHE A O 1
ATOM 749 N N . GLY A 1 99 ? -15.964 6.616 2.913 1.00 80.56 99 GLY A N 1
ATOM 750 C CA . GLY A 1 99 ? -15.595 6.865 4.307 1.00 80.56 99 GLY A CA 1
ATOM 751 C C . GLY A 1 99 ? -16.655 7.628 5.083 1.00 80.56 99 GLY A C 1
ATOM 752 O O . GLY A 1 99 ? -17.058 7.191 6.166 1.00 80.56 99 GLY A O 1
ATOM 753 N N . ASP A 1 100 ? -17.140 8.718 4.493 1.00 80.06 100 ASP A N 1
ATOM 754 C CA . ASP A 1 100 ? -18.151 9.582 5.102 1.00 80.06 100 ASP A CA 1
ATOM 755 C C . ASP A 1 100 ? -19.541 8.926 5.122 1.00 80.06 100 ASP A C 1
ATOM 757 O O . ASP A 1 100 ? -20.319 9.148 6.050 1.00 80.06 100 ASP A O 1
ATOM 761 N N . LYS A 1 101 ? -19.857 8.076 4.134 1.00 77.12 101 LYS A N 1
ATOM 762 C CA . LYS A 1 101 ? -21.189 7.464 3.990 1.00 77.12 101 LYS A CA 1
ATOM 763 C C . LYS A 1 101 ? -21.377 6.150 4.757 1.00 77.12 101 LYS A C 1
ATOM 765 O O . LYS A 1 101 ? -22.468 5.907 5.269 1.00 77.12 101 LYS A O 1
ATOM 770 N N . TYR A 1 102 ? -20.357 5.291 4.821 1.00 73.44 102 TYR A N 1
ATOM 771 C CA . TYR A 1 102 ? -20.466 3.917 5.354 1.00 73.44 102 TYR A CA 1
ATOM 772 C C . TYR A 1 102 ? -19.645 3.668 6.629 1.00 73.44 102 TYR A C 1
ATOM 774 O O . TYR A 1 102 ? -19.659 2.558 7.175 1.00 73.44 102 TYR A O 1
ATOM 782 N N . GLY A 1 103 ? -18.958 4.698 7.128 1.00 69.75 103 GLY A N 1
ATOM 783 C CA . GLY A 1 103 ? -18.173 4.652 8.354 1.00 69.75 103 GLY A CA 1
ATOM 784 C C . GLY A 1 103 ? -16.725 4.196 8.144 1.00 69.75 103 GLY A C 1
ATOM 785 O O . GLY A 1 103 ? -16.383 3.446 7.224 1.00 69.75 103 GLY A O 1
ATOM 786 N N . ARG A 1 104 ? -15.850 4.648 9.052 1.00 73.62 104 ARG A N 1
ATOM 787 C CA . ARG A 1 104 ? -14.386 4.487 8.963 1.00 73.62 104 ARG A CA 1
ATOM 788 C C . ARG A 1 104 ? -13.924 3.029 8.879 1.00 73.62 104 ARG A C 1
ATOM 790 O O . ARG A 1 104 ? -13.085 2.714 8.048 1.00 73.62 104 ARG A O 1
ATOM 797 N N . ILE A 1 105 ? -14.466 2.141 9.716 1.00 75.56 105 ILE A N 1
ATOM 798 C CA . ILE A 1 105 ? -13.996 0.744 9.821 1.00 75.56 105 ILE A CA 1
ATOM 799 C C . ILE A 1 105 ? -14.332 -0.057 8.555 1.00 75.56 105 ILE A C 1
ATOM 801 O O . ILE A 1 105 ? -13.458 -0.727 8.010 1.00 75.56 105 ILE A O 1
ATOM 805 N N . ASN A 1 106 ? -15.562 0.062 8.047 1.00 75.06 106 ASN A N 1
ATOM 806 C CA . ASN A 1 106 ? -15.984 -0.612 6.812 1.00 75.06 106 ASN A CA 1
ATOM 807 C C . ASN A 1 106 ? -15.178 -0.146 5.603 1.00 75.06 106 ASN A C 1
ATOM 809 O O . ASN A 1 106 ? -14.789 -0.950 4.760 1.00 75.06 106 ASN A O 1
ATOM 813 N N . THR A 1 107 ? -14.890 1.152 5.550 1.00 80.00 107 THR A N 1
ATOM 814 C CA . THR A 1 107 ? -14.119 1.746 4.458 1.00 80.00 107 THR A CA 1
ATOM 815 C C . THR A 1 107 ? -12.663 1.286 4.486 1.00 80.00 107 THR A C 1
ATOM 817 O O . THR A 1 107 ? -12.116 0.962 3.436 1.00 80.00 107 THR A O 1
ATOM 820 N N . ILE A 1 108 ? -12.052 1.165 5.672 1.00 80.81 108 ILE A N 1
ATOM 821 C CA . ILE A 1 108 ? -10.708 0.581 5.818 1.00 80.81 108 ILE A CA 1
ATOM 822 C C . ILE A 1 108 ? -10.706 -0.887 5.366 1.00 80.81 108 ILE A C 1
ATOM 824 O O . ILE A 1 108 ? -9.800 -1.292 4.643 1.00 80.81 108 ILE A O 1
ATOM 828 N N . GLY A 1 109 ? -11.723 -1.674 5.737 1.00 81.75 109 GLY A N 1
ATOM 829 C CA . GLY A 1 109 ? -11.840 -3.076 5.320 1.00 81.75 109 GLY A CA 1
ATOM 830 C C . GLY A 1 109 ? -11.975 -3.248 3.802 1.00 81.75 109 GLY A C 1
ATOM 831 O O . GLY A 1 109 ? -11.262 -4.055 3.207 1.00 81.75 109 GLY A O 1
ATOM 832 N N . LEU A 1 110 ? -12.834 -2.449 3.161 1.00 83.56 110 LEU A N 1
ATOM 833 C CA . LEU A 1 110 ? -12.987 -2.437 1.701 1.00 83.56 110 LEU A CA 1
ATOM 834 C C . LEU A 1 110 ? -11.708 -1.969 0.996 1.00 83.56 110 LEU A C 1
ATOM 836 O O . LEU A 1 110 ? -11.296 -2.578 0.010 1.00 83.56 110 LEU A O 1
ATOM 840 N N . GLY A 1 111 ? -11.051 -0.933 1.526 1.00 83.88 111 GLY A N 1
ATOM 841 C CA . GLY A 1 111 ? -9.772 -0.445 1.012 1.00 83.88 111 GLY A CA 1
ATOM 842 C C . GLY A 1 111 ? -8.663 -1.494 1.109 1.00 83.88 111 GLY A C 1
ATOM 843 O O . GLY A 1 111 ? -7.909 -1.674 0.157 1.00 83.88 111 GLY A O 1
ATOM 844 N N . ALA A 1 112 ? -8.599 -2.245 2.212 1.00 83.31 112 ALA A N 1
ATOM 845 C CA . ALA A 1 112 ? -7.638 -3.333 2.379 1.00 83.31 112 ALA A CA 1
ATOM 846 C C . ALA A 1 112 ? -7.879 -4.473 1.377 1.00 83.31 112 ALA A C 1
ATOM 848 O O . ALA A 1 112 ? -6.931 -4.950 0.758 1.00 83.31 112 ALA A O 1
ATOM 849 N N . ALA A 1 113 ? -9.136 -4.877 1.163 1.00 86.12 113 ALA A N 1
ATOM 850 C CA . ALA A 1 113 ? -9.477 -5.892 0.165 1.00 86.12 113 ALA A CA 1
ATOM 851 C C . ALA A 1 113 ? -9.104 -5.446 -1.261 1.00 86.12 113 ALA A C 1
ATOM 853 O O . ALA A 1 113 ? -8.522 -6.220 -2.022 1.00 86.12 113 ALA A O 1
ATOM 854 N N . TRP A 1 114 ? -9.381 -4.183 -1.601 1.00 86.50 114 TRP A N 1
ATOM 855 C CA . TRP A 1 114 ? -8.986 -3.592 -2.881 1.00 86.50 114 TRP A CA 1
ATOM 856 C C . TRP A 1 114 ? -7.462 -3.535 -3.048 1.00 86.50 114 TRP A C 1
ATOM 858 O O . TRP A 1 114 ? -6.942 -3.879 -4.108 1.00 86.50 114 TRP A O 1
ATOM 868 N N . GLY A 1 115 ? -6.738 -3.172 -1.986 1.00 84.62 115 GLY A N 1
ATOM 869 C CA . GLY A 1 115 ? -5.276 -3.167 -1.962 1.00 84.62 115 GLY A CA 1
ATOM 870 C C . GLY A 1 115 ? -4.675 -4.556 -2.182 1.00 84.62 115 GLY A C 1
ATOM 871 O O . GLY A 1 115 ? -3.761 -4.697 -2.988 1.00 84.62 115 GLY A O 1
ATOM 872 N N . ILE A 1 116 ? -5.220 -5.597 -1.540 1.00 86.81 116 ILE A N 1
ATOM 873 C CA . ILE A 1 116 ? -4.779 -6.990 -1.742 1.00 86.81 116 ILE A CA 1
ATOM 874 C C . ILE A 1 116 ? -4.987 -7.418 -3.197 1.00 86.81 116 ILE A C 1
ATOM 876 O O . ILE A 1 116 ? -4.092 -8.008 -3.801 1.00 86.81 116 ILE A O 1
ATOM 880 N N . PHE A 1 117 ? -6.145 -7.092 -3.772 1.00 88.25 117 PHE A N 1
ATOM 881 C CA . PHE A 1 117 ? -6.433 -7.387 -5.172 1.00 88.25 117 PHE A CA 1
ATOM 882 C C . PHE A 1 117 ? -5.450 -6.676 -6.119 1.00 88.25 117 PHE A C 1
ATOM 884 O O . PHE A 1 117 ? -4.877 -7.310 -7.004 1.00 88.25 117 PHE A O 1
ATOM 891 N N . GLY A 1 118 ? -5.189 -5.386 -5.892 1.00 84.31 118 GLY A N 1
ATOM 892 C CA . GLY A 1 118 ? -4.216 -4.616 -6.670 1.00 84.31 118 GLY A CA 1
ATOM 893 C C . GLY A 1 118 ? -2.780 -5.128 -6.522 1.00 84.31 118 GLY A C 1
ATOM 894 O O . GLY A 1 118 ? -2.056 -5.207 -7.511 1.00 84.31 118 GLY A O 1
ATOM 895 N N . ALA A 1 119 ? -2.365 -5.521 -5.317 1.00 83.38 119 ALA A N 1
ATOM 896 C CA . ALA A 1 119 ? -1.046 -6.103 -5.074 1.00 83.38 119 ALA A CA 1
ATOM 897 C C . ALA A 1 119 ? -0.883 -7.448 -5.795 1.00 83.38 119 ALA A C 1
ATOM 899 O O . ALA A 1 119 ? 0.130 -7.673 -6.449 1.00 83.38 119 ALA A O 1
ATOM 900 N N . ALA A 1 120 ? -1.903 -8.311 -5.757 1.00 86.56 120 ALA A N 1
ATOM 901 C CA . ALA A 1 120 ? -1.886 -9.578 -6.484 1.00 86.56 120 ALA A CA 1
ATOM 902 C C . ALA A 1 120 ? -1.746 -9.370 -8.002 1.00 86.56 120 ALA A C 1
ATOM 904 O O . ALA A 1 120 ? -0.974 -10.084 -8.647 1.00 86.56 120 ALA A O 1
ATOM 905 N N . LEU A 1 121 ? -2.440 -8.372 -8.565 1.00 83.75 121 LEU A N 1
ATOM 906 C CA . LEU A 1 121 ? -2.301 -8.001 -9.976 1.00 83.75 121 LEU A CA 1
ATOM 907 C C . LEU A 1 121 ? -0.901 -7.476 -10.299 1.00 83.75 121 LEU A C 1
ATOM 909 O O . LEU A 1 121 ? -0.319 -7.905 -11.288 1.00 83.75 121 LEU A O 1
ATOM 913 N N . GLN A 1 122 ? -0.339 -6.603 -9.460 1.00 78.19 122 GLN A N 1
ATOM 914 C CA . GLN A 1 122 ? 1.016 -6.077 -9.653 1.00 78.19 122 GLN A CA 1
ATOM 915 C C . GLN A 1 122 ? 2.081 -7.178 -9.571 1.00 78.19 122 GLN A C 1
ATOM 917 O O . GLN A 1 122 ? 2.987 -7.204 -10.397 1.00 78.19 122 GLN A O 1
ATOM 922 N N . CYS A 1 123 ? 1.950 -8.125 -8.636 1.00 79.50 123 CYS A N 1
ATOM 923 C CA . CYS A 1 123 ? 2.864 -9.264 -8.517 1.00 79.50 123 CYS A CA 1
ATOM 924 C C . CYS A 1 123 ? 2.732 -10.274 -9.667 1.00 79.50 123 CYS A C 1
ATOM 926 O O . CYS A 1 123 ? 3.685 -10.993 -9.952 1.00 79.50 123 CYS A O 1
ATOM 928 N N . SER A 1 124 ? 1.559 -10.351 -10.301 1.00 77.88 124 SER A N 1
ATOM 929 C CA . SER A 1 124 ? 1.295 -11.277 -11.413 1.00 77.88 124 SER A CA 1
ATOM 930 C C . SER A 1 124 ? 1.485 -10.632 -12.787 1.00 77.88 124 SER A C 1
ATOM 932 O O . SER A 1 124 ? 1.380 -11.323 -13.801 1.00 77.88 124 SER A O 1
ATOM 934 N N . ALA A 1 125 ? 1.721 -9.319 -12.843 1.00 69.88 125 ALA A N 1
ATOM 935 C CA . ALA A 1 125 ? 1.926 -8.600 -14.087 1.00 69.88 125 ALA A CA 1
ATOM 936 C C . ALA A 1 125 ? 3.224 -9.085 -14.742 1.00 69.88 125 ALA A C 1
ATOM 938 O O . ALA A 1 125 ? 4.321 -8.905 -14.219 1.00 69.88 125 ALA A O 1
ATOM 939 N N . MET A 1 126 ? 3.073 -9.718 -15.900 1.00 62.19 126 MET A N 1
ATOM 940 C C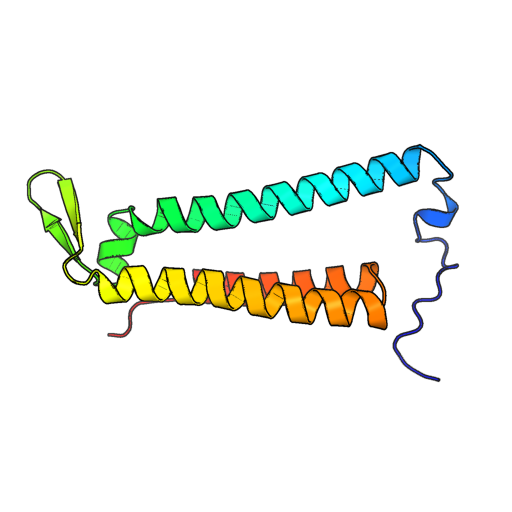A . MET A 1 126 ? 4.167 -10.139 -16.766 1.00 62.19 126 MET A CA 1
ATOM 941 C C . MET A 1 126 ? 4.057 -9.391 -18.089 1.00 62.19 126 MET 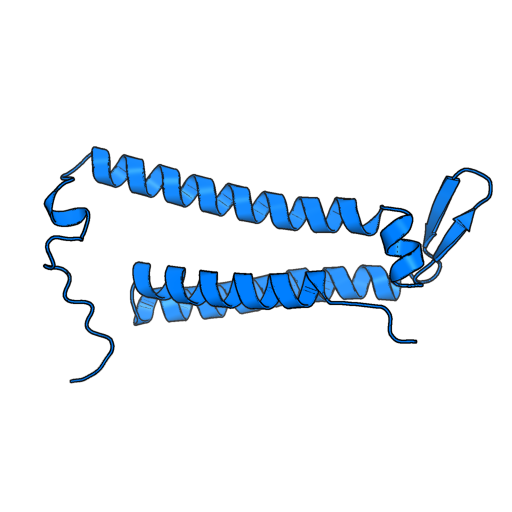A C 1
ATOM 943 O O . MET A 1 126 ? 2.982 -8.915 -18.458 1.00 62.19 126 MET A O 1
ATOM 947 N N . ASN A 1 127 ? 5.177 -9.291 -18.795 1.00 57.56 127 ASN A N 1
ATOM 948 C CA . ASN A 1 127 ? 5.259 -8.577 -20.059 1.00 57.56 127 ASN A CA 1
ATOM 949 C C . ASN A 1 127 ? 4.193 -9.009 -21.072 1.00 57.56 127 ASN A C 1
ATOM 951 O O . ASN A 1 127 ? 3.913 -10.202 -21.219 1.00 57.56 127 ASN A O 1
ATOM 955 N N . SER A 1 128 ? 3.674 -8.046 -21.832 1.00 53.69 128 S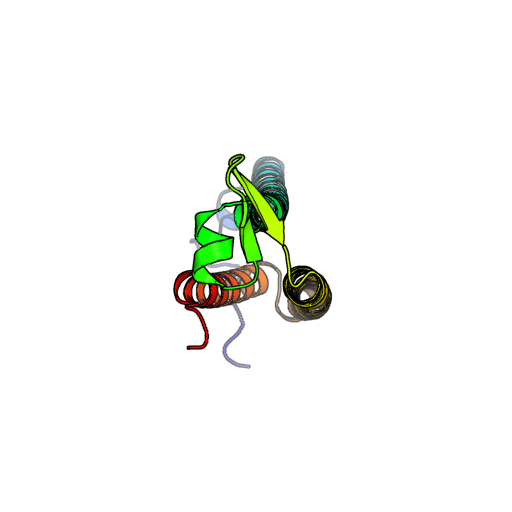ER A N 1
ATOM 956 C CA . SER A 1 128 ? 2.931 -8.347 -23.050 1.00 53.69 128 SER A CA 1
ATOM 957 C C . SER A 1 128 ? 3.942 -8.826 -24.090 1.00 53.69 128 SER A C 1
ATOM 959 O O . SER A 1 128 ? 4.817 -8.063 -24.488 1.00 53.69 128 SER A O 1
ATOM 961 N N . ASN A 1 129 ? 3.852 -10.108 -24.447 1.00 41.59 129 ASN A N 1
ATOM 962 C CA . ASN A 1 129 ? 4.730 -10.804 -25.392 1.00 41.59 129 ASN A CA 1
ATOM 963 C C . ASN A 1 129 ? 5.126 -9.949 -26.604 1.00 41.59 129 ASN A C 1
ATOM 965 O O . ASN A 1 129 ? 4.197 -9.520 -27.326 1.00 41.59 129 ASN A O 1
#

Secondary structure (DSSP, 8-state):
--S----TT-TTSGGGT--THHHHHHHHHHHHHHHHHHHHHHHHHHHHTT-HHHHHHHTSEEE-TTS-EEES-HHHHHHHHHHHHHHHHHHHHHHHHHHHHH-HHHHHHHHHHHHHHHHHHHHH-----

Radius of gyration: 20.43 Å; chains: 1; bounding box: 62×22×52 Å

Sequence (129 aa):
MGFFSLDQHQGWMVHSKLSKGRLLFAANCLAGMSIFFFGYDQGMMGGVNQSPDYINLMKFGYIDDAGVPVVTDTLLQGGIMAVFYLGTLAGCMFGGYFGDKYGRINTIGLGAAWGIFGAALQCSAMNSN

pLDDT: mean 70.19, std 13.87, range [41.59, 89.12]

Foldseek 3Di:
DDDQPPPCPDPVDPCVVDDPPVVVVVVVVVVVVVVVVVVVVVVCLVVLLQDQVNCVFQVQFDQDPVRGTDRPHVVVSVVVVVCVVVVVVVCVVVLVVCCVVRHPVVSVVVVVVVVVVVVVCVVPDTYDD